Protein AF-Q83U58-F1 (afdb_monomer)

Foldseek 3Di:
DPDPVCVVDPDDDDFLQSLCVQLPVAPPPGDGDDDPDDRVVSCVDSVPDHRVVVVVVVCVVCVVVVVVVVVVVVVVVVVD

Organism: Escherichia coli (NCBI:txid562)

Sequence (80 aa):
FANEENQAHRPRRLTPRECARLMGFEKVDGRPFRIPVSDTQSYRQFGNSVVVPVFEAVAKLLEPYILKAVNADSCKVERI

Mean predicted aligned error: 6.96 Å

Secondary structure (DSSP, 8-state):
---HHHHHTPPPPPPHHHHHHHHTSS-TTSPPPP--S-HHHHHHHHHTS--HHHHHHHHHHHHHHHHHHHHHHHHHHTT-

Structure (mmCIF, N/CA/C/O backbone):
data_AF-Q83U58-F1
#
_entry.id   AF-Q83U58-F1
#
loop_
_atom_site.group_PDB
_atom_site.id
_atom_site.type_symbol
_atom_site.label_atom_id
_atom_site.label_alt_id
_atom_site.label_comp_id
_atom_site.label_asym_id
_atom_site.label_entity_id
_atom_site.label_seq_id
_atom_site.pdbx_PDB_ins_code
_atom_site.Cartn_x
_atom_site.Cartn_y
_atom_site.Cartn_z
_atom_site.occupancy
_atom_site.B_iso_or_equiv
_atom_site.auth_seq_id
_atom_site.auth_comp_id
_atom_site.auth_asym_id
_atom_site.auth_atom_id
_atom_site.pdbx_PDB_model_num
ATOM 1 N N . PHE A 1 1 ? 19.871 -20.991 -25.586 1.00 57.75 1 PHE A N 1
ATOM 2 C CA . PHE A 1 1 ? 19.149 -19.702 -25.702 1.00 57.75 1 PHE A CA 1
ATOM 3 C C . PHE A 1 1 ? 18.297 -19.564 -26.980 1.00 57.75 1 PHE A C 1
ATOM 5 O O . PHE A 1 1 ? 17.692 -18.517 -27.168 1.00 57.75 1 PHE A O 1
ATOM 12 N N . ALA A 1 2 ? 18.180 -20.605 -27.823 1.00 74.94 2 ALA A N 1
ATOM 13 C CA . ALA A 1 2 ? 17.462 -20.568 -29.109 1.00 74.94 2 ALA A CA 1
ATOM 14 C C . ALA A 1 2 ? 16.208 -21.472 -29.151 1.00 74.94 2 ALA A C 1
ATOM 16 O O . ALA A 1 2 ? 15.809 -21.922 -30.214 1.00 74.94 2 ALA A O 1
ATOM 17 N N . ASN A 1 3 ? 15.613 -21.792 -27.998 1.00 82.75 3 ASN A N 1
ATOM 18 C CA . ASN A 1 3 ? 14.365 -22.559 -27.969 1.00 82.75 3 ASN A CA 1
ATOM 19 C C . ASN A 1 3 ? 13.212 -21.641 -28.434 1.00 82.75 3 ASN A C 1
ATOM 21 O O . ASN A 1 3 ? 12.959 -20.621 -27.791 1.00 82.75 3 ASN A O 1
ATOM 25 N N . GLU A 1 4 ? 12.569 -21.986 -29.553 1.00 81.38 4 GLU A N 1
ATOM 26 C CA . GLU A 1 4 ? 11.532 -21.179 -30.217 1.00 81.38 4 GLU A CA 1
ATOM 27 C C . GLU A 1 4 ? 10.254 -21.034 -29.380 1.00 81.38 4 GLU A C 1
ATOM 29 O O . GLU A 1 4 ? 9.707 -19.934 -29.292 1.00 81.38 4 GLU A O 1
ATOM 34 N N . GLU A 1 5 ? 9.832 -22.087 -28.673 1.00 82.75 5 GLU A N 1
ATOM 35 C CA . GLU A 1 5 ? 8.678 -22.031 -27.760 1.00 82.75 5 GLU A CA 1
ATOM 36 C C . GLU A 1 5 ? 8.924 -21.043 -26.612 1.00 82.75 5 GLU A C 1
ATOM 38 O O . GLU A 1 5 ? 8.078 -20.202 -26.298 1.00 82.75 5 GLU A O 1
ATOM 43 N N . ASN A 1 6 ? 10.128 -21.067 -26.033 1.00 81.25 6 ASN A N 1
ATOM 44 C CA . ASN A 1 6 ? 10.513 -20.124 -24.982 1.00 81.25 6 ASN A CA 1
ATOM 45 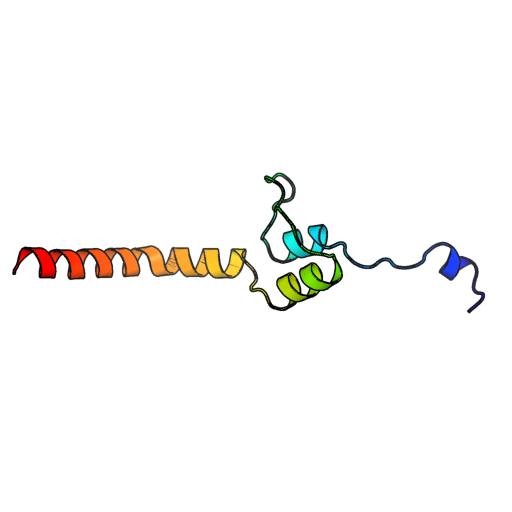C C . ASN A 1 6 ? 10.622 -18.677 -25.492 1.00 81.25 6 ASN A C 1
ATOM 47 O O . ASN A 1 6 ? 10.416 -17.744 -24.717 1.00 81.25 6 ASN A O 1
ATOM 51 N N . GLN A 1 7 ? 10.952 -18.463 -26.770 1.00 81.50 7 GLN A N 1
ATOM 52 C CA . GLN A 1 7 ? 10.992 -17.127 -27.384 1.00 81.50 7 GLN A CA 1
ATOM 53 C C . GLN A 1 7 ? 9.581 -16.568 -27.631 1.00 81.50 7 GLN A C 1
ATOM 55 O O . GLN A 1 7 ? 9.376 -15.357 -27.476 1.00 81.50 7 GLN A O 1
ATOM 60 N N . ALA A 1 8 ? 8.621 -17.441 -27.959 1.00 87.00 8 ALA A N 1
ATOM 61 C CA . ALA A 1 8 ? 7.213 -17.098 -28.147 1.00 87.00 8 ALA A CA 1
ATOM 62 C C . ALA A 1 8 ? 6.492 -16.783 -26.822 1.00 87.00 8 ALA A C 1
ATOM 64 O O . ALA A 1 8 ? 5.668 -15.870 -26.774 1.00 87.00 8 ALA A O 1
ATOM 65 N N . HIS A 1 9 ? 6.845 -17.466 -25.728 1.00 89.38 9 HIS A N 1
ATOM 66 C CA . HIS A 1 9 ? 6.189 -17.326 -24.420 1.00 89.38 9 HIS A CA 1
ATOM 67 C C . HIS A 1 9 ? 7.116 -16.767 -23.336 1.00 89.38 9 HIS A C 1
ATOM 69 O O . HIS A 1 9 ? 7.229 -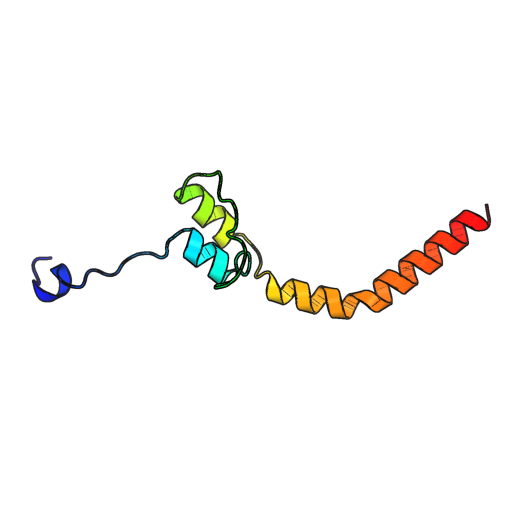17.308 -22.234 1.00 89.38 9 HIS A O 1
ATOM 75 N N . ARG A 1 10 ? 7.785 -15.648 -23.634 1.00 88.00 10 ARG A N 1
ATOM 76 C CA . ARG A 1 10 ? 8.700 -15.021 -22.672 1.00 88.00 10 ARG A CA 1
ATOM 77 C C . ARG A 1 10 ? 7.935 -14.474 -21.457 1.00 88.00 10 ARG A C 1
ATOM 79 O O . ARG A 1 10 ? 7.036 -13.648 -21.633 1.00 88.00 10 ARG A O 1
ATOM 86 N N . PRO A 1 11 ? 8.293 -14.882 -20.225 1.00 91.06 11 PRO A N 1
ATOM 87 C CA . PRO A 1 11 ? 7.648 -14.369 -19.026 1.00 91.06 11 PRO A CA 1
ATOM 88 C C . PRO A 1 11 ? 7.907 -12.868 -18.882 1.00 91.06 11 PRO A C 1
ATOM 90 O O . PRO A 1 11 ? 9.006 -12.376 -19.150 1.00 91.06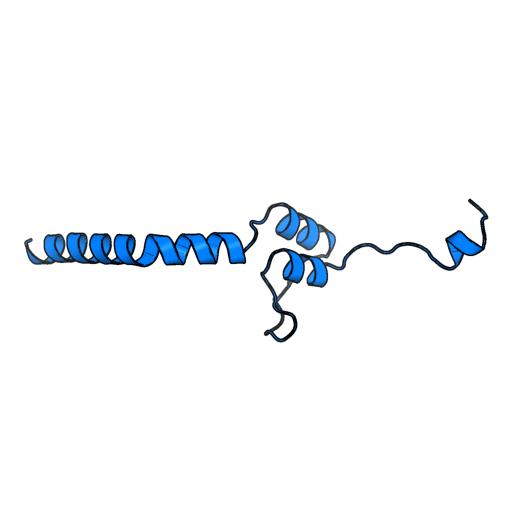 11 PRO A O 1
ATOM 93 N N . ARG A 1 12 ? 6.890 -12.136 -18.423 1.00 93.81 12 ARG A N 1
ATOM 94 C CA . ARG A 1 12 ? 6.983 -10.698 -18.147 1.00 93.81 12 ARG A CA 1
ATOM 95 C C . ARG A 1 12 ? 7.095 -10.421 -16.654 1.00 93.81 12 ARG A C 1
ATOM 97 O O . ARG A 1 12 ? 6.621 -11.191 -15.822 1.00 93.81 12 ARG A O 1
ATOM 104 N N . ARG A 1 13 ? 7.663 -9.264 -16.321 1.00 94.38 13 ARG A N 1
ATOM 105 C CA . ARG A 1 13 ? 7.620 -8.712 -14.962 1.00 94.38 13 ARG A CA 1
ATOM 106 C C . ARG A 1 13 ? 6.247 -8.089 -14.689 1.00 94.38 13 ARG A C 1
ATOM 108 O O . ARG A 1 13 ? 5.544 -7.681 -15.619 1.00 94.38 13 ARG A O 1
ATOM 115 N N . LEU A 1 14 ? 5.891 -7.995 -13.410 1.00 95.50 14 LEU A N 1
ATOM 116 C CA . LEU A 1 14 ? 4.756 -7.182 -12.972 1.00 95.50 14 LEU A CA 1
ATOM 117 C C . LEU A 1 14 ? 5.043 -5.708 -13.254 1.00 95.50 14 LEU A C 1
ATOM 119 O O . LEU A 1 14 ? 6.172 -5.257 -13.082 1.00 95.50 14 LEU A O 1
ATOM 123 N N . THR A 1 15 ? 4.033 -4.959 -13.667 1.00 94.94 15 THR A N 1
ATOM 124 C CA . THR A 1 15 ? 4.079 -3.502 -13.828 1.00 94.94 15 THR A CA 1
ATOM 125 C C . THR A 1 15 ? 3.979 -2.809 -12.464 1.00 94.94 15 THR A C 1
ATOM 127 O O . THR A 1 15 ? 3.402 -3.376 -11.532 1.00 94.94 15 THR A O 1
ATOM 130 N N . PRO A 1 16 ? 4.457 -1.560 -12.316 1.00 95.38 16 PRO A N 1
ATOM 131 C CA . PRO A 1 16 ? 4.295 -0.808 -11.069 1.00 95.38 16 PRO A CA 1
ATOM 132 C C . PRO A 1 16 ? 2.839 -0.703 -10.597 1.00 95.38 16 PRO A C 1
ATOM 134 O O . PRO A 1 16 ? 2.571 -0.730 -9.399 1.00 95.38 16 PRO A O 1
ATOM 137 N N . ARG A 1 17 ? 1.880 -0.646 -11.530 1.00 93.44 17 ARG A N 1
ATOM 138 C CA . ARG A 1 17 ? 0.448 -0.624 -11.206 1.00 93.44 17 ARG A CA 1
ATOM 139 C C . ARG A 1 17 ? -0.062 -1.972 -10.695 1.00 93.44 17 ARG A C 1
ATOM 141 O O . ARG A 1 17 ? -0.849 -2.002 -9.755 1.00 93.44 17 ARG A O 1
ATOM 148 N N . GLU A 1 18 ? 0.406 -3.086 -11.253 1.00 94.69 18 GLU A N 1
ATOM 149 C CA . GLU A 1 18 ? 0.119 -4.414 -10.693 1.00 94.69 18 GLU A CA 1
ATOM 150 C C . GLU A 1 18 ? 0.708 -4.562 -9.284 1.00 94.69 18 GLU A C 1
ATOM 152 O O . GLU A 1 18 ? 0.030 -5.080 -8.401 1.00 94.69 18 GLU A O 1
ATOM 157 N N . CYS A 1 19 ? 1.911 -4.031 -9.032 1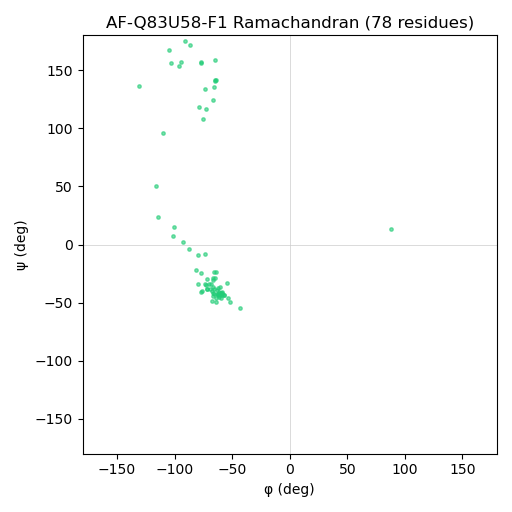.00 95.06 19 CYS A N 1
ATOM 158 C CA . CYS A 1 19 ? 2.492 -3.992 -7.687 1.00 95.06 19 CYS A CA 1
ATOM 159 C C . CYS A 1 19 ? 1.659 -3.137 -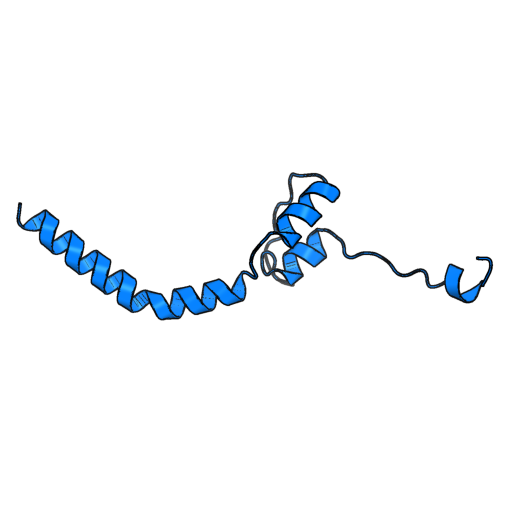6.717 1.00 95.06 19 CYS A C 1
ATOM 161 O O . CYS A 1 19 ? 1.409 -3.567 -5.595 1.00 95.06 19 CYS A O 1
ATOM 163 N N . ALA A 1 20 ? 1.175 -1.966 -7.145 1.00 94.81 20 ALA A N 1
ATOM 164 C CA . ALA A 1 20 ? 0.299 -1.122 -6.329 1.00 94.81 20 ALA A CA 1
ATOM 165 C C . ALA A 1 20 ? -0.990 -1.855 -5.924 1.00 94.81 20 ALA A C 1
ATOM 167 O O . ALA A 1 20 ? -1.412 -1.782 -4.770 1.00 94.81 20 ALA A O 1
ATOM 168 N N . ARG A 1 21 ? -1.590 -2.602 -6.858 1.00 94.12 21 ARG A N 1
ATOM 169 C CA . ARG A 1 21 ? -2.780 -3.424 -6.595 1.00 94.12 21 ARG A CA 1
ATOM 170 C C . ARG A 1 21 ? -2.485 -4.572 -5.645 1.00 94.12 21 ARG A C 1
ATOM 172 O O . ARG A 1 21 ? -3.237 -4.779 -4.700 1.00 94.12 21 ARG A O 1
ATOM 179 N N . LEU A 1 22 ? -1.369 -5.268 -5.858 1.00 93.94 22 LEU A N 1
ATOM 180 C CA . LEU A 1 22 ? -0.942 -6.377 -5.008 1.00 93.94 22 LEU A CA 1
ATOM 181 C C . LEU A 1 22 ? -0.741 -5.936 -3.551 1.00 93.94 22 LEU A C 1
ATOM 183 O O . LEU A 1 22 ? -1.163 -6.631 -2.633 1.00 93.94 22 LEU A O 1
ATOM 187 N N . MET A 1 23 ? -0.147 -4.760 -3.344 1.00 95.69 23 MET A N 1
ATOM 188 C CA . MET A 1 23 ? 0.077 -4.197 -2.010 1.00 95.69 23 MET A CA 1
ATOM 189 C C . MET A 1 23 ? -1.178 -3.534 -1.408 1.00 95.69 23 MET A C 1
ATOM 191 O O . MET A 1 23 ? -1.180 -3.193 -0.227 1.00 95.69 23 MET A O 1
ATOM 195 N N . GLY A 1 24 ? -2.255 -3.368 -2.185 1.00 93.56 24 GLY A N 1
ATOM 196 C CA . GLY A 1 24 ? -3.533 -2.805 -1.736 1.00 93.56 24 GLY A CA 1
ATOM 197 C C . GLY A 1 24 ? -3.661 -1.279 -1.831 1.00 93.56 24 GLY A C 1
ATOM 198 O O . GLY A 1 24 ? -4.603 -0.718 -1.276 1.00 93.56 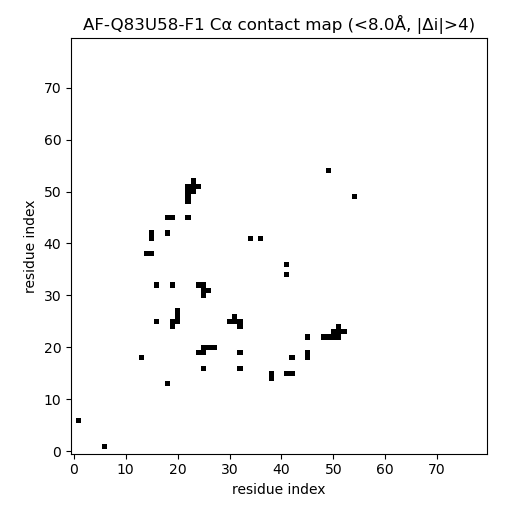24 GLY A O 1
ATOM 199 N N . PHE A 1 25 ? -2.751 -0.601 -2.539 1.00 93.19 25 PHE A N 1
ATOM 200 C CA . PHE A 1 25 ? -2.826 0.846 -2.804 1.00 93.19 25 PHE A CA 1
ATOM 201 C C . PHE A 1 25 ? -3.841 1.211 -3.893 1.00 93.19 25 PHE A C 1
ATOM 203 O O . PHE A 1 25 ? -4.336 2.335 -3.928 1.00 93.19 25 PHE A O 1
ATOM 210 N N . GLU A 1 26 ? -4.150 0.276 -4.791 1.00 93.50 26 GLU A N 1
ATOM 211 C CA . GLU A 1 26 ? -5.119 0.453 -5.873 1.00 93.50 26 GLU A CA 1
ATOM 212 C C . GLU A 1 26 ? -6.089 -0.739 -5.885 1.00 93.50 26 GLU A C 1
ATOM 214 O O . GLU A 1 26 ? -5.669 -1.887 -5.750 1.00 93.50 26 GLU A O 1
ATOM 219 N N . LYS A 1 27 ? -7.391 -0.485 -6.052 1.00 89.81 27 LYS A N 1
ATOM 220 C CA . LYS A 1 27 ? -8.404 -1.541 -6.241 1.00 89.81 27 LYS A CA 1
ATOM 221 C C . LYS A 1 27 ? -8.667 -1.742 -7.734 1.00 89.81 27 LYS A C 1
ATOM 223 O O . LYS A 1 27 ? -8.508 -0.798 -8.502 1.00 89.81 27 LYS A O 1
ATOM 228 N N . VAL A 1 28 ? -9.096 -2.942 -8.134 1.00 83.25 28 VAL A N 1
ATOM 229 C CA . VAL A 1 28 ? -9.377 -3.276 -9.548 1.00 83.25 28 VAL A CA 1
ATOM 230 C C . VAL A 1 28 ? -10.424 -2.331 -10.153 1.00 83.25 28 VAL A C 1
ATOM 232 O O . VAL A 1 28 ? -10.185 -1.788 -11.226 1.00 83.25 28 VAL A O 1
ATOM 235 N N . ASP A 1 29 ? -11.491 -2.038 -9.405 1.00 84.50 29 ASP A N 1
ATOM 236 C CA . ASP A 1 29 ? -12.559 -1.099 -9.798 1.00 84.50 29 ASP A CA 1
ATOM 237 C C . ASP A 1 29 ? -12.411 0.286 -9.134 1.00 84.50 29 ASP A C 1
ATOM 239 O O . ASP A 1 29 ? -13.350 1.078 -9.052 1.00 84.50 29 ASP A O 1
ATOM 243 N N . GLY A 1 30 ? -11.235 0.563 -8.565 1.00 81.62 30 GLY A N 1
ATOM 244 C CA . GLY A 1 30 ? -10.969 1.767 -7.786 1.00 81.62 30 GLY A CA 1
ATOM 245 C C . GLY A 1 30 ? -10.434 2.931 -8.611 1.00 81.62 30 GLY A C 1
ATOM 246 O O . GLY A 1 30 ? -10.092 2.814 -9.787 1.00 81.62 30 GLY A O 1
ATOM 247 N N . ARG A 1 31 ? -10.282 4.080 -7.944 1.00 86.19 31 ARG A N 1
ATOM 248 C CA . ARG A 1 31 ? -9.499 5.185 -8.506 1.00 86.19 31 ARG A CA 1
ATOM 249 C C . ARG A 1 31 ? -8.028 4.760 -8.604 1.00 86.19 31 ARG A C 1
ATOM 251 O O . ARG A 1 31 ? -7.508 4.202 -7.636 1.00 86.19 31 ARG A O 1
ATOM 258 N N . PRO A 1 32 ? -7.355 5.036 -9.733 1.00 87.75 32 PRO A N 1
ATOM 259 C CA . PRO A 1 32 ? -5.968 4.645 -9.916 1.00 87.75 32 PRO A CA 1
ATOM 260 C C . PRO A 1 32 ? -5.056 5.382 -8.937 1.00 87.75 32 PRO A C 1
ATOM 262 O O . PRO A 1 32 ? -5.214 6.586 -8.709 1.00 87.75 32 PRO A O 1
ATOM 265 N N . PHE A 1 33 ? -4.056 4.678 -8.407 1.00 93.00 33 PHE A N 1
ATOM 266 C CA . PHE A 1 33 ? -3.034 5.305 -7.580 1.00 93.00 33 PHE A CA 1
ATOM 267 C C . PHE A 1 33 ? -2.089 6.121 -8.473 1.00 93.00 33 PHE A C 1
ATOM 269 O O . PHE A 1 33 ? -1.664 5.666 -9.546 1.00 93.00 33 PHE A O 1
ATOM 276 N N . ARG A 1 34 ? -1.778 7.357 -8.061 1.00 94.19 34 ARG A N 1
ATOM 277 C CA . ARG A 1 34 ? -0.849 8.228 -8.792 1.00 94.19 34 ARG A CA 1
ATOM 278 C C . ARG A 1 34 ? 0.580 7.796 -8.484 1.00 94.19 34 ARG A C 1
ATOM 280 O O . ARG A 1 34 ? 1.023 7.911 -7.349 1.00 94.19 34 ARG A O 1
ATOM 287 N N . ILE A 1 35 ? 1.308 7.372 -9.513 1.00 95.00 35 ILE A N 1
ATOM 288 C CA . ILE A 1 35 ? 2.719 6.983 -9.427 1.00 95.00 35 ILE A CA 1
ATOM 289 C C . ILE A 1 35 ? 3.545 8.058 -10.155 1.00 95.00 35 ILE A C 1
ATOM 291 O O . ILE A 1 35 ? 3.613 8.031 -11.381 1.00 95.00 35 ILE A O 1
ATOM 295 N N . PRO A 1 36 ? 4.104 9.059 -9.446 1.00 96.19 36 PRO A N 1
ATOM 296 C CA . PRO A 1 36 ? 4.838 10.163 -10.072 1.00 96.19 36 PRO A CA 1
ATOM 297 C C . PRO A 1 36 ? 6.333 9.870 -10.289 1.00 96.19 36 PRO A C 1
ATOM 299 O O . PRO A 1 36 ? 7.042 10.721 -10.820 1.00 96.19 36 PRO A O 1
ATOM 302 N N . VAL A 1 37 ? 6.830 8.715 -9.836 1.00 96.25 37 VAL A N 1
ATOM 303 C CA . VAL A 1 37 ? 8.250 8.333 -9.897 1.00 96.25 37 VAL A CA 1
ATOM 304 C C . VAL A 1 37 ? 8.504 7.299 -10.996 1.00 96.25 37 VAL A C 1
ATOM 306 O O . VAL A 1 37 ? 7.568 6.713 -11.533 1.00 96.25 37 VAL A O 1
ATOM 309 N N . SER A 1 38 ? 9.776 7.055 -11.326 1.00 96.88 38 SER A N 1
ATOM 310 C CA . SER A 1 38 ? 10.154 6.047 -12.324 1.00 96.88 38 SER A CA 1
ATOM 311 C C . SER A 1 38 ? 9.799 4.624 -11.885 1.00 96.88 38 SER A C 1
ATOM 313 O O . SER A 1 38 ? 9.694 4.337 -10.689 1.00 96.88 38 SER A O 1
ATOM 315 N N . ASP A 1 39 ? 9.680 3.703 -12.843 1.00 95.75 39 ASP A N 1
ATOM 316 C CA . ASP A 1 39 ? 9.351 2.297 -12.579 1.00 95.75 39 ASP A CA 1
ATOM 317 C C . ASP A 1 39 ? 10.301 1.664 -11.557 1.00 95.75 39 ASP A C 1
ATOM 319 O O . ASP A 1 39 ? 9.852 1.061 -10.585 1.00 95.75 39 ASP A O 1
ATOM 323 N N . THR A 1 40 ? 11.614 1.877 -11.703 1.00 96.75 40 THR A N 1
ATOM 324 C CA . THR A 1 40 ? 12.628 1.369 -10.763 1.00 96.75 40 THR A CA 1
ATOM 325 C C . THR A 1 40 ? 12.381 1.844 -9.331 1.00 96.75 40 THR A C 1
ATOM 327 O O . THR A 1 40 ? 12.469 1.050 -8.394 1.00 96.75 40 THR A O 1
ATOM 330 N N . GLN A 1 41 ? 12.047 3.125 -9.146 1.00 97.38 41 GLN A N 1
ATOM 331 C CA . GLN A 1 41 ? 11.742 3.666 -7.820 1.00 97.38 41 GLN A CA 1
ATOM 332 C C . GLN A 1 41 ? 10.400 3.154 -7.304 1.00 97.38 41 GLN A C 1
ATOM 334 O O . GLN A 1 41 ? 10.292 2.817 -6.129 1.00 97.38 41 GLN A O 1
ATOM 339 N N . SER A 1 42 ? 9.408 3.019 -8.181 1.00 96.94 42 SER A N 1
ATOM 340 C CA . SER A 1 42 ? 8.094 2.475 -7.838 1.00 96.94 42 SER A CA 1
ATOM 341 C C . SER A 1 42 ? 8.206 1.049 -7.305 1.00 96.94 42 SER A C 1
ATOM 343 O O . SER A 1 42 ? 7.654 0.744 -6.252 1.00 96.94 42 SER A O 1
ATOM 345 N N . TYR A 1 43 ? 8.991 0.184 -7.961 1.00 96.62 43 TYR A N 1
ATOM 346 C CA . TYR A 1 43 ? 9.252 -1.171 -7.465 1.00 96.62 43 TYR A CA 1
ATOM 347 C C . TYR A 1 43 ? 9.890 -1.164 -6.076 1.00 96.62 43 TYR A C 1
ATOM 349 O O . TYR A 1 43 ? 9.499 -1.960 -5.225 1.00 96.62 43 TYR A O 1
ATOM 357 N N . ARG A 1 44 ? 10.838 -0.254 -5.822 1.00 96.88 44 ARG A N 1
ATOM 358 C CA . ARG A 1 44 ? 11.473 -0.119 -4.505 1.00 96.88 44 ARG A CA 1
ATOM 359 C C . ARG A 1 44 ? 10.488 0.376 -3.445 1.00 96.88 44 ARG A C 1
ATOM 361 O O . ARG A 1 44 ? 10.500 -0.133 -2.331 1.00 96.88 44 ARG A O 1
ATOM 368 N N . GLN A 1 45 ? 9.640 1.345 -3.783 1.00 97.25 45 GLN A N 1
ATOM 369 C CA . GLN A 1 45 ? 8.624 1.882 -2.879 1.00 97.25 45 GLN A CA 1
ATOM 370 C C . GLN A 1 45 ? 7.594 0.818 -2.510 1.00 97.25 45 GLN A C 1
ATOM 372 O O . GLN A 1 45 ? 7.354 0.614 -1.327 1.00 97.25 45 GLN A O 1
ATOM 377 N N . PHE A 1 46 ? 7.038 0.104 -3.494 1.00 96.25 46 PHE A N 1
ATOM 378 C CA . PHE A 1 46 ? 6.067 -0.958 -3.235 1.00 96.25 46 PHE A CA 1
ATOM 379 C C . PHE A 1 46 ? 6.694 -2.158 -2.522 1.00 96.25 46 PHE A C 1
ATOM 381 O O . PHE A 1 46 ? 6.081 -2.684 -1.603 1.00 96.25 46 PHE A O 1
ATOM 388 N N . GLY A 1 47 ? 7.920 -2.556 -2.881 1.00 94.75 47 GLY A N 1
ATOM 389 C CA . GLY A 1 47 ? 8.617 -3.675 -2.234 1.00 94.75 47 GLY A CA 1
ATOM 390 C C . GLY A 1 47 ? 8.994 -3.414 -0.773 1.00 94.75 47 GLY A C 1
ATOM 391 O O . GLY A 1 47 ? 9.007 -4.343 0.025 1.00 94.75 47 GLY A O 1
ATOM 392 N N . ASN A 1 48 ? 9.249 -2.155 -0.412 1.00 96.19 48 ASN A N 1
ATOM 393 C CA . ASN A 1 48 ? 9.515 -1.743 0.969 1.00 96.19 48 ASN A CA 1
ATOM 394 C C . ASN A 1 48 ? 8.251 -1.290 1.716 1.00 96.19 48 ASN A C 1
ATOM 396 O O . ASN A 1 48 ? 8.347 -0.813 2.847 1.00 96.19 48 ASN A O 1
ATOM 400 N N . SER A 1 49 ? 7.085 -1.361 1.076 1.00 95.81 49 SER A N 1
ATOM 401 C CA . SER A 1 49 ? 5.832 -0.940 1.683 1.00 95.81 49 SER A CA 1
ATOM 402 C C . SER A 1 49 ? 5.191 -2.055 2.498 1.00 95.81 49 SER A C 1
ATOM 404 O O . SER A 1 49 ? 5.589 -3.218 2.451 1.00 95.81 49 SER A O 1
ATOM 406 N N . VAL A 1 50 ? 4.141 -1.686 3.221 1.00 95.25 50 VAL A N 1
ATOM 407 C CA . VAL A 1 50 ? 3.276 -2.625 3.927 1.00 95.25 50 VAL A CA 1
ATOM 408 C C . VAL A 1 50 ? 2.064 -2.988 3.077 1.00 95.25 50 VAL A C 1
ATOM 410 O O . VAL A 1 50 ? 1.645 -2.233 2.200 1.00 95.25 50 VAL A O 1
ATOM 413 N N . VAL A 1 51 ? 1.469 -4.144 3.364 1.00 96.06 51 VAL A N 1
ATOM 414 C CA . VAL A 1 51 ? 0.208 -4.556 2.741 1.00 96.06 51 VAL A CA 1
ATOM 415 C C . VAL A 1 51 ? -0.936 -3.760 3.376 1.00 96.06 51 VAL A C 1
ATOM 417 O O . VAL A 1 51 ? -1.303 -3.990 4.529 1.00 96.06 51 VAL A O 1
ATOM 420 N N . VAL A 1 52 ? -1.504 -2.820 2.620 1.00 95.25 52 VAL A N 1
ATOM 421 C CA . VAL A 1 52 ? -2.526 -1.859 3.073 1.00 95.25 52 VAL A CA 1
ATOM 422 C C . VAL A 1 52 ? -3.730 -2.518 3.770 1.00 95.25 52 VAL A C 1
ATOM 424 O O . VAL A 1 52 ? -4.049 -2.094 4.884 1.00 95.25 52 VAL A O 1
ATOM 427 N N . PRO A 1 53 ? -4.385 -3.565 3.220 1.00 95.44 53 PRO A N 1
ATOM 428 C CA . PRO A 1 53 ? -5.579 -4.134 3.853 1.00 95.44 53 PRO A CA 1
ATOM 429 C C . PRO A 1 53 ? -5.305 -4.790 5.214 1.00 95.44 53 PRO A C 1
ATOM 431 O O . PRO A 1 53 ? -6.211 -4.879 6.042 1.00 95.44 53 PRO A O 1
ATOM 434 N N . VAL A 1 54 ? -4.066 -5.216 5.483 1.00 96.50 54 VAL A N 1
ATOM 435 C CA . VAL A 1 54 ? -3.694 -5.784 6.789 1.00 96.50 54 VAL A CA 1
ATOM 436 C C . VAL A 1 54 ? -3.755 -4.704 7.863 1.00 96.50 54 VAL A C 1
ATOM 438 O O . VAL A 1 54 ? -4.386 -4.885 8.902 1.00 96.50 54 VAL A O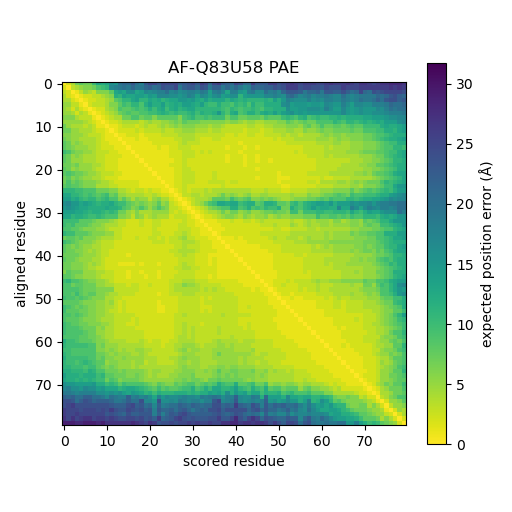 1
ATOM 441 N N . PHE A 1 55 ? -3.147 -3.550 7.595 1.00 95.94 55 PHE A N 1
ATOM 442 C CA . PHE A 1 55 ? -3.147 -2.437 8.538 1.00 95.94 55 PHE A CA 1
ATOM 443 C C . PHE A 1 55 ? -4.517 -1.766 8.650 1.00 95.94 55 PHE A C 1
ATOM 445 O O . PHE A 1 55 ? -4.867 -1.302 9.731 1.00 95.94 55 PHE A O 1
ATOM 452 N N . GLU A 1 56 ? -5.330 -1.782 7.590 1.00 96.62 56 GLU A N 1
ATOM 453 C CA . GLU A 1 56 ? -6.734 -1.364 7.670 1.00 96.62 56 GLU A CA 1
ATOM 454 C C . GLU A 1 56 ? -7.517 -2.216 8.686 1.00 96.62 56 GLU A C 1
ATOM 456 O O . GLU A 1 56 ? -8.262 -1.678 9.505 1.00 96.62 56 GLU A O 1
ATOM 461 N N . ALA A 1 57 ? -7.325 -3.539 8.682 1.00 97.25 57 ALA A N 1
ATOM 462 C CA . ALA A 1 57 ? -7.970 -4.428 9.647 1.00 97.25 57 ALA A CA 1
ATOM 463 C C . ALA A 1 57 ? -7.485 -4.173 11.084 1.00 97.25 57 ALA A C 1
ATOM 465 O O . ALA A 1 57 ? -8.299 -4.103 12.004 1.00 97.25 57 ALA A O 1
ATOM 466 N N . VAL A 1 58 ? -6.177 -3.971 11.278 1.00 97.69 58 VAL A N 1
ATOM 467 C CA . VAL A 1 58 ? -5.609 -3.629 12.594 1.00 97.69 58 VAL A CA 1
ATOM 468 C C . VAL A 1 58 ? -6.167 -2.299 13.105 1.00 97.69 58 VAL A C 1
ATOM 470 O O . VAL A 1 58 ? -6.557 -2.206 14.266 1.00 97.69 58 VAL A O 1
ATOM 473 N N . ALA A 1 59 ? -6.268 -1.285 12.244 1.00 97.31 59 ALA A N 1
ATOM 474 C CA . ALA A 1 59 ? -6.824 0.013 12.610 1.00 97.31 59 ALA A CA 1
ATOM 475 C C . ALA A 1 59 ? -8.283 -0.096 13.081 1.00 97.31 59 ALA A C 1
ATOM 477 O O . ALA A 1 59 ? -8.630 0.491 14.102 1.00 97.31 59 ALA A O 1
ATOM 478 N N . LYS A 1 60 ? -9.112 -0.910 12.410 1.00 97.44 60 LYS A N 1
ATOM 479 C CA . LYS A 1 60 ? -10.503 -1.175 12.830 1.00 97.44 60 LYS A CA 1
ATOM 480 C C . LYS A 1 60 ? -10.590 -1.820 14.215 1.00 97.44 60 LYS A C 1
ATOM 482 O O . LYS A 1 60 ? -11.491 -1.508 14.984 1.00 97.44 60 LYS A O 1
ATOM 487 N N . LEU A 1 61 ? -9.648 -2.698 14.563 1.00 97.50 61 LEU A N 1
ATOM 488 C CA . LEU A 1 61 ? -9.588 -3.293 15.904 1.00 97.50 61 LEU A CA 1
ATOM 489 C C . LEU A 1 61 ? -9.165 -2.275 16.973 1.00 97.50 61 LEU A C 1
ATOM 491 O O . LEU A 1 61 ? -9.623 -2.348 18.113 1.00 97.50 61 LEU A O 1
ATOM 495 N N . LEU A 1 62 ? -8.297 -1.328 16.612 1.00 97.56 62 LEU A N 1
ATOM 496 C CA . LEU A 1 62 ? -7.805 -0.286 17.515 1.00 97.56 62 LEU A CA 1
ATOM 497 C C . LEU A 1 62 ? -8.775 0.892 17.676 1.00 97.56 62 LEU A C 1
ATOM 499 O O . LEU A 1 62 ? -8.715 1.582 18.692 1.00 97.56 62 LEU A O 1
ATOM 503 N N . GLU A 1 63 ? -9.684 1.102 16.725 1.00 97.00 63 GLU A N 1
ATOM 504 C CA . GLU A 1 63 ? -10.651 2.204 16.690 1.00 97.00 63 GLU A CA 1
ATOM 505 C C . GLU A 1 63 ? -11.341 2.499 18.041 1.00 97.00 63 GLU A C 1
ATOM 507 O O . GLU A 1 63 ? -11.214 3.628 18.527 1.00 97.00 63 GLU A O 1
ATOM 512 N N . PRO A 1 64 ? -11.990 1.539 18.736 1.00 96.56 64 PRO A N 1
ATOM 513 C CA . PRO A 1 64 ? -12.660 1.835 20.006 1.00 96.56 64 PRO A CA 1
ATOM 514 C C . PRO A 1 64 ? -11.691 2.248 21.123 1.00 96.56 64 PRO A C 1
ATOM 516 O O . PRO A 1 64 ? -12.069 2.996 22.027 1.00 96.56 64 PRO A O 1
ATOM 519 N N . TYR A 1 65 ? -10.447 1.770 21.091 1.00 96.75 65 TYR A N 1
ATOM 520 C CA . TYR A 1 65 ? -9.430 2.119 22.084 1.00 96.75 65 TYR A CA 1
ATOM 521 C C . TYR A 1 65 ? -8.872 3.517 21.836 1.00 96.75 65 TYR A C 1
ATOM 523 O O . TYR A 1 65 ? -8.701 4.282 22.784 1.00 96.75 65 TYR A O 1
ATOM 531 N N . ILE A 1 66 ? -8.659 3.870 20.567 1.00 96.06 66 ILE A N 1
ATOM 532 C CA . ILE A 1 66 ? -8.234 5.211 20.162 1.00 96.06 66 ILE A CA 1
ATOM 533 C C . ILE A 1 66 ? -9.300 6.235 20.568 1.00 96.06 66 ILE A C 1
ATOM 535 O O . ILE A 1 66 ? -8.968 7.237 21.193 1.00 96.06 66 ILE A O 1
ATOM 539 N N . LEU A 1 67 ? -10.584 5.956 20.319 1.00 95.94 67 LEU A N 1
ATOM 540 C CA . LEU A 1 67 ? -11.682 6.848 20.716 1.00 95.94 67 LEU A CA 1
ATOM 541 C C . LEU A 1 67 ? -11.751 7.051 22.239 1.00 95.94 67 LEU A C 1
ATOM 543 O O . LEU A 1 67 ? -11.930 8.174 22.709 1.00 95.94 67 LEU A O 1
ATOM 547 N N . LYS A 1 68 ? -11.551 5.989 23.032 1.00 95.31 68 LYS A N 1
ATOM 548 C CA . LYS A 1 68 ? -11.464 6.099 24.500 1.00 95.31 68 LYS A CA 1
ATOM 549 C C . LYS A 1 68 ? -10.282 6.961 24.947 1.00 95.31 68 LYS A C 1
ATOM 551 O O . LYS A 1 68 ? -10.448 7.764 25.860 1.00 95.31 68 LYS A O 1
ATOM 556 N N . ALA A 1 69 ? -9.117 6.803 24.317 1.00 94.56 69 ALA A N 1
ATOM 557 C CA . ALA A 1 69 ? -7.927 7.590 24.632 1.00 94.56 69 ALA A CA 1
ATOM 558 C C . ALA A 1 69 ? -8.139 9.082 24.327 1.00 94.56 69 ALA A C 1
ATOM 560 O O . ALA A 1 69 ? -7.899 9.920 25.191 1.00 94.56 69 ALA A O 1
ATOM 561 N N . VAL A 1 70 ? -8.698 9.404 23.156 1.00 95.44 70 VAL A N 1
ATOM 562 C CA . VAL A 1 70 ? -9.002 10.789 22.755 1.00 95.44 70 VAL A CA 1
ATOM 563 C C . VAL A 1 70 ? -9.980 11.458 23.729 1.00 95.44 70 VAL A C 1
ATOM 565 O O . VAL A 1 70 ? -9.754 12.600 24.135 1.00 95.44 70 VAL A O 1
ATOM 568 N N . ASN A 1 71 ? -11.029 10.750 24.161 1.00 92.31 71 ASN A N 1
ATOM 569 C CA . ASN A 1 71 ? -11.994 11.260 25.145 1.00 92.31 71 ASN A CA 1
ATOM 570 C C . ASN A 1 71 ? -11.367 11.467 26.537 1.00 92.31 71 ASN A C 1
ATOM 572 O O . ASN A 1 71 ? -11.702 12.413 27.249 1.00 92.31 71 ASN A O 1
ATOM 576 N N . ALA A 1 72 ? -10.448 10.586 26.940 1.00 88.12 72 ALA A N 1
ATOM 577 C CA . ALA A 1 72 ? -9.742 10.711 28.212 1.00 88.12 72 ALA A CA 1
ATOM 578 C C . ALA A 1 72 ? -8.777 11.908 28.228 1.00 88.12 72 ALA A C 1
ATOM 580 O O . ALA A 1 72 ? -8.616 12.545 29.271 1.00 88.12 72 ALA A O 1
ATOM 581 N N . ASP A 1 73 ? -8.158 12.226 27.091 1.00 86.56 73 ASP A N 1
ATOM 582 C CA . ASP A 1 73 ? -7.247 13.363 26.965 1.00 86.56 73 ASP A CA 1
ATOM 583 C C . ASP A 1 73 ? -7.992 14.700 26.875 1.00 86.56 73 ASP A C 1
ATOM 585 O O . ASP A 1 73 ? -7.617 15.653 27.555 1.00 86.56 73 ASP A O 1
ATOM 589 N N . SER A 1 74 ? -9.100 14.768 26.134 1.00 78.50 74 SER A N 1
ATOM 590 C CA . SER A 1 74 ? -9.946 15.975 26.072 1.00 78.50 74 SER A CA 1
ATOM 591 C C . SER A 1 74 ? -10.552 16.340 27.435 1.00 78.50 74 SER A C 1
ATOM 593 O O . SER A 1 74 ? -10.531 17.506 27.823 1.00 78.50 74 SER A O 1
ATOM 595 N N . CYS A 1 75 ? -10.944 15.348 28.241 1.00 67.69 75 CYS A N 1
ATOM 596 C CA . CYS A 1 75 ? -11.400 15.569 29.618 1.00 67.69 75 CYS A CA 1
ATOM 597 C C . CYS A 1 75 ? -10.310 16.145 30.552 1.00 67.69 75 CYS A C 1
ATOM 599 O O . CYS A 1 75 ? -10.631 16.768 31.564 1.00 67.69 75 CYS A O 1
ATOM 601 N N . LYS A 1 76 ? -9.017 15.957 30.247 1.00 65.75 76 LYS A N 1
ATOM 602 C CA . LYS A 1 76 ? -7.922 16.575 31.017 1.00 65.75 76 LYS A CA 1
ATOM 603 C C . LYS A 1 76 ? -7.699 18.034 30.635 1.00 65.75 76 LYS A C 1
ATOM 605 O O . LYS A 1 76 ? -7.347 18.815 31.509 1.00 65.75 76 LYS A O 1
ATOM 610 N N . VAL A 1 77 ? -7.907 18.391 29.366 1.00 66.00 77 VAL A N 1
ATOM 611 C CA . VAL A 1 77 ? -7.749 19.770 28.873 1.00 66.00 77 VAL A CA 1
ATOM 612 C C . VAL A 1 77 ? -8.838 20.685 29.434 1.00 66.00 77 VAL A C 1
ATOM 614 O O . VAL A 1 77 ? -8.542 21.806 29.817 1.00 66.00 77 VAL A O 1
ATOM 617 N N . GLU A 1 78 ? -10.073 20.197 29.563 1.00 62.50 78 GLU A N 1
ATOM 618 C CA . GLU A 1 78 ? -11.197 20.971 30.123 1.00 62.50 78 GLU A CA 1
ATOM 619 C C . GLU A 1 78 ? -11.134 21.168 31.651 1.00 62.50 78 GLU A C 1
ATOM 621 O O . GLU A 1 78 ? -11.945 21.902 32.212 1.00 62.50 78 GLU A O 1
ATOM 626 N N . ARG A 1 79 ? -10.201 20.503 32.346 1.00 58.38 79 ARG A N 1
ATOM 627 C CA . ARG A 1 79 ? -10.008 20.619 33.804 1.00 58.38 79 ARG A CA 1
ATOM 628 C C . ARG A 1 79 ? -8.828 21.513 34.209 1.00 58.38 79 ARG A C 1
ATOM 630 O O . ARG A 1 79 ? -8.486 2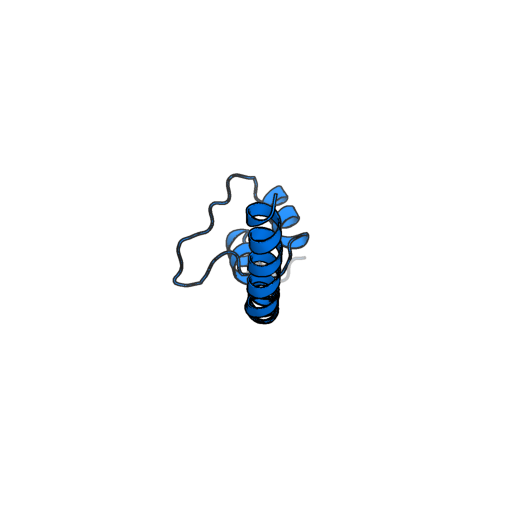1.524 35.393 1.00 58.38 79 ARG A O 1
ATOM 637 N N . ILE A 1 80 ? -8.200 22.208 33.258 1.00 54.19 80 ILE A N 1
ATOM 638 C CA . ILE A 1 80 ? -7.139 23.202 33.498 1.00 54.19 80 ILE A CA 1
ATOM 639 C C . ILE A 1 80 ? -7.726 24.603 33.355 1.00 54.19 80 ILE A C 1
ATOM 641 O O . ILE A 1 80 ? -8.474 24.824 32.378 1.00 54.19 80 ILE A O 1
#

Radius of gyration: 21.91 Å; Cα contacts (8 Å, |Δi|>4): 34; chains: 1; bounding box: 32×46×64 Å

Solvent-accessible surface area (backbone atoms only — not comparable to full-atom values): 4989 Å² total; per-residue (Å²): 142,82,58,65,69,60,67,73,64,62,86,78,80,83,50,56,67,54,46,35,36,72,35,50,69,22,52,97,92,47,74,79,65,87,75,93,63,55,66,74,55,42,48,52,52,57,72,72,48,72,54,41,66,60,54,53,53,52,48,64,70,43,45,69,58,52,54,52,50,54,54,57,52,54,60,54,60,77,72,108

pLDDT: mean 90.03, std 10.26, range [54.19, 97.69]

InterPro domains:
  IPR001525 C-5 cytosine methyltransferase [PF00145] (6-60)
  IPR029063 S-adenosyl-L-methionine-dependent methyltransferase superfamily [SSF53335] (10-62)
  IPR031303 DNA methylase, C-5 cytosine-specific, conserved site [PS00095] (44-62)

Nearest PDB structures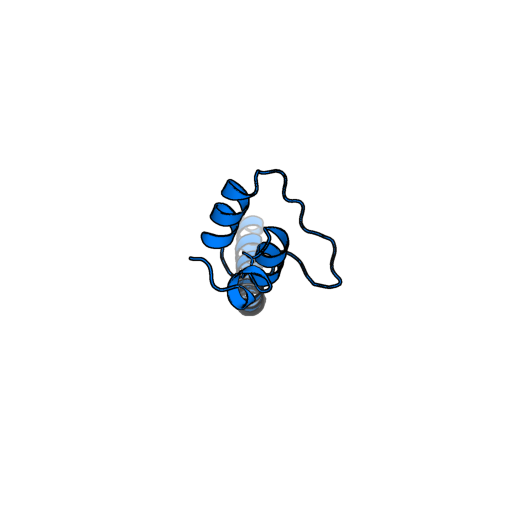 (foldseek):
  3me5-assembly1_A  TM=9.063E-01  e=1.679E-06  Shigella flexneri 2a str. 2457T
  3lx6-assembly1_A  TM=9.377E-01  e=3.642E-06  Shigella flexneri 2a str. 2457T
  3lx6-assembly2_B  TM=9.164E-01  e=9.756E-06  Shigella flexneri 2a str. 2457T